Protein AF-A0A1I0M068-F1 (afdb_monomer_lite)

Secondary structure (DSSP, 8-state):
--SEEEEE-SSSS-SEEEEESSS--GGGGHHHHHHHHHHH--S-EEEEEE-HHHH-SSTTSEEEEEE-SS-EEEEEEEE-PPPHHHHHHHHHHHHH-GGGGGGSS--HHHHHHHHH-

Foldseek 3Di:
DQQWDKDQDPPDQWRIEIEGLALDDCLVPQPSVLVVCLVPAQAKTKYKYQNCQNPNPDQQRIWIFIDHRRGTDNVRIDRDDDDPVVVVVVLVVCLVVVVSNVRGPDDPVSSVVSPVD

Organism: NCBI:txid99656

Sequence (117 aa):
MKEIEIKKMNGIEYGYMVFLTSYLNPIANTKMLSENLREMVKEPTNIIFDLLLANGDSFNRFAKGFFDGEKIDINSIEIVDADTDIKNESYKYYKIHKKYLSKSVLSFGEASNFILN

pLDDT: mean 91.73, std 6.75, range [59.06, 97.56]

Radius of gyration: 13.39 Å; chains: 1; bounding box: 28×24×36 Å

Structure (mmCIF, N/CA/C/O backbone):
data_AF-A0A1I0M068-F1
#
_entry.id   AF-A0A1I0M068-F1
#
loop_
_atom_site.group_PDB
_atom_site.id
_atom_site.type_symbol
_atom_site.label_atom_id
_atom_site.label_alt_id
_atom_site.label_comp_id
_atom_site.label_asym_id
_atom_site.label_entity_id
_atom_site.label_seq_id
_atom_site.pdbx_PDB_ins_code
_atom_site.Cartn_x
_atom_site.Cartn_y
_atom_site.Cartn_z
_atom_site.occupancy
_atom_site.B_iso_or_equiv
_atom_site.auth_seq_id
_atom_site.auth_comp_id
_atom_site.auth_asym_id
_atom_site.auth_atom_id
_atom_site.pdbx_PDB_model_num
ATOM 1 N N . MET A 1 1 ? 15.212 3.544 7.499 1.00 59.06 1 MET A N 1
ATOM 2 C CA . MET A 1 1 ? 14.374 4.324 6.554 1.00 59.06 1 MET A CA 1
ATOM 3 C C . MET A 1 1 ? 12.937 3.887 6.777 1.00 59.06 1 MET A C 1
ATOM 5 O O . MET A 1 1 ? 12.752 2.746 7.173 1.00 59.06 1 MET A O 1
ATOM 9 N N . LYS A 1 2 ? 11.946 4.766 6.603 1.00 74.38 2 LYS A N 1
ATOM 10 C CA . LYS A 1 2 ? 10.535 4.390 6.769 1.00 74.38 2 LYS A CA 1
ATOM 11 C C . LYS A 1 2 ? 10.100 3.564 5.550 1.00 74.38 2 LYS A C 1
ATOM 13 O O . LYS A 1 2 ? 10.270 4.032 4.427 1.00 74.38 2 LYS A O 1
ATOM 18 N N . GLU A 1 3 ? 9.600 2.346 5.764 1.00 86.19 3 GLU A N 1
ATOM 19 C CA . GLU A 1 3 ? 9.192 1.421 4.682 1.00 86.19 3 GLU A CA 1
ATOM 20 C C . GLU A 1 3 ? 7.895 1.852 3.981 1.00 86.19 3 GLU A C 1
ATOM 22 O O . GLU A 1 3 ? 7.593 1.407 2.873 1.00 86.19 3 GLU A O 1
ATOM 27 N N . ILE A 1 4 ? 7.137 2.747 4.619 1.00 92.31 4 ILE A N 1
ATOM 28 C CA . ILE A 1 4 ? 5.868 3.255 4.111 1.00 92.31 4 ILE A CA 1
ATOM 29 C C . ILE A 1 4 ? 5.748 4.766 4.282 1.00 92.31 4 ILE A C 1
ATOM 31 O O . ILE A 1 4 ? 6.335 5.360 5.188 1.00 92.31 4 ILE A O 1
ATOM 35 N N . GLU A 1 5 ? 4.903 5.362 3.456 1.00 94.06 5 GLU A N 1
ATOM 36 C CA . GLU A 1 5 ? 4.442 6.743 3.556 1.00 94.06 5 GLU A CA 1
ATOM 37 C C . GLU A 1 5 ? 2.913 6.747 3.609 1.00 94.06 5 GLU A C 1
ATOM 39 O O . GLU A 1 5 ? 2.257 5.958 2.930 1.00 94.06 5 GLU A O 1
ATOM 44 N N . ILE A 1 6 ? 2.335 7.614 4.439 1.00 93.94 6 ILE A N 1
ATOM 45 C CA . ILE A 1 6 ? 0.892 7.634 4.711 1.00 93.94 6 ILE A CA 1
ATOM 46 C C . ILE A 1 6 ? 0.340 8.986 4.279 1.00 93.94 6 ILE A C 1
ATOM 48 O O . ILE A 1 6 ? 0.807 10.031 4.736 1.00 93.94 6 ILE A O 1
ATOM 52 N N . LYS A 1 7 ? -0.682 8.973 3.425 1.00 94.25 7 LYS A N 1
ATOM 53 C CA . LYS A 1 7 ? -1.362 10.175 2.940 1.00 94.25 7 LYS A CA 1
ATOM 54 C C . LYS A 1 7 ? -2.825 10.148 3.357 1.00 94.25 7 LYS A C 1
ATOM 56 O O . LYS A 1 7 ? -3.513 9.158 3.130 1.00 94.25 7 LYS A O 1
ATOM 61 N N . LYS A 1 8 ? -3.312 11.247 3.936 1.00 93.69 8 LYS A 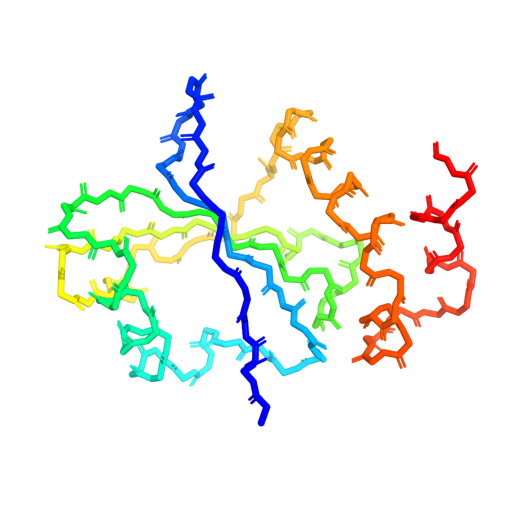N 1
ATOM 62 C CA . LYS A 1 8 ? -4.746 11.436 4.184 1.00 93.69 8 LYS A CA 1
ATOM 63 C C . LYS A 1 8 ? -5.476 11.642 2.858 1.00 93.69 8 LYS A C 1
ATOM 65 O O . LYS A 1 8 ? -5.032 12.438 2.028 1.00 93.69 8 LYS A O 1
ATOM 70 N N . MET A 1 9 ? -6.590 10.949 2.687 1.00 91.88 9 MET A N 1
ATOM 71 C CA . MET A 1 9 ? -7.446 11.025 1.508 1.00 91.88 9 MET A CA 1
ATOM 72 C C . MET A 1 9 ? -8.695 11.838 1.869 1.00 91.88 9 MET A C 1
ATOM 74 O O . MET A 1 9 ? -9.263 11.670 2.946 1.00 91.88 9 MET A O 1
ATOM 78 N N . ASN A 1 10 ? -9.096 12.769 1.002 1.00 83.88 10 ASN A N 1
ATOM 79 C CA . ASN A 1 10 ? -10.265 13.622 1.225 1.00 83.88 10 ASN A CA 1
ATOM 80 C C . ASN A 1 10 ? -11.327 13.305 0.170 1.00 83.88 10 ASN A C 1
ATOM 82 O O . ASN A 1 10 ? -11.020 13.358 -1.017 1.00 83.88 10 ASN A O 1
ATOM 86 N N . GLY A 1 11 ? -12.565 13.040 0.599 1.00 70.69 11 GLY A N 1
ATOM 87 C CA . GLY A 1 11 ? -13.704 12.855 -0.311 1.00 70.69 11 GLY A CA 1
ATOM 88 C C . GLY A 1 11 ? -13.749 11.508 -1.041 1.00 70.69 11 GLY A C 1
ATOM 89 O O . GLY A 1 11 ? -14.377 11.425 -2.088 1.00 70.69 11 GLY A O 1
ATOM 90 N N . ILE A 1 12 ? -13.087 10.478 -0.507 1.00 74.38 12 ILE A N 1
ATOM 91 C CA . ILE A 1 12 ? -13.020 9.120 -1.072 1.00 74.38 12 ILE A CA 1
ATOM 92 C C . ILE A 1 12 ? -13.415 8.126 0.037 1.00 74.38 12 ILE A C 1
ATOM 94 O O . ILE A 1 12 ? -13.391 8.482 1.215 1.00 74.38 12 ILE A O 1
ATOM 98 N N . GLU A 1 13 ? -13.779 6.892 -0.322 1.00 81.75 13 GLU A N 1
ATOM 99 C CA . GLU A 1 13 ? -14.171 5.812 0.606 1.00 81.75 13 GLU A CA 1
ATOM 100 C C . GLU A 1 13 ? -13.128 5.529 1.709 1.00 81.75 13 GLU A C 1
ATOM 102 O O . GLU A 1 13 ? -13.477 5.150 2.829 1.00 81.75 13 GLU A O 1
ATOM 107 N N . TYR A 1 14 ? -11.845 5.738 1.409 1.00 91.19 14 TYR A N 1
ATOM 108 C CA . TYR A 1 14 ? -10.731 5.502 2.326 1.00 91.19 14 TYR A CA 1
ATOM 109 C C . TYR A 1 14 ? -10.317 6.795 3.024 1.00 91.19 14 TYR A C 1
ATOM 111 O O . TYR A 1 14 ? -10.180 7.830 2.375 1.00 91.19 14 TYR A O 1
ATOM 119 N N . GLY A 1 15 ? -10.046 6.742 4.330 1.00 92.81 15 GLY A N 1
ATOM 120 C CA . GLY A 1 15 ? -9.521 7.897 5.065 1.00 92.81 15 GLY A CA 1
ATOM 121 C C . GLY A 1 15 ? -8.038 8.144 4.789 1.00 92.81 15 GLY A C 1
ATOM 122 O O . GLY A 1 15 ? -7.572 9.286 4.829 1.00 92.81 15 GLY A O 1
ATOM 123 N N . TYR A 1 16 ? -7.290 7.080 4.485 1.00 95.44 16 TYR A N 1
ATOM 124 C CA . TYR A 1 16 ? -5.852 7.137 4.236 1.00 95.44 16 TYR A CA 1
ATOM 125 C C . TYR A 1 16 ? -5.419 6.156 3.146 1.00 95.44 16 TYR A C 1
ATOM 127 O O . TYR A 1 16 ? -5.992 5.079 2.986 1.00 95.44 16 TYR A O 1
ATOM 135 N N . MET A 1 17 ? -4.354 6.530 2.441 1.00 95.94 17 MET A N 1
ATOM 136 C CA . MET A 1 17 ? -3.641 5.691 1.487 1.00 95.94 17 MET A CA 1
ATOM 137 C C . MET A 1 17 ? -2.206 5.472 1.962 1.00 95.94 17 MET A C 1
ATOM 139 O O . MET A 1 17 ? -1.525 6.418 2.372 1.00 95.94 17 MET A O 1
ATOM 143 N N . VAL A 1 18 ? -1.757 4.221 1.919 1.00 95.69 18 VAL A N 1
ATOM 144 C CA . VAL A 1 18 ? -0.413 3.794 2.315 1.00 95.69 18 VAL A CA 1
ATOM 145 C C . VAL A 1 18 ? 0.388 3.452 1.068 1.00 95.69 18 VAL A C 1
ATOM 147 O O . VAL A 1 18 ? 0.017 2.554 0.314 1.00 95.69 18 VAL A O 1
ATOM 150 N N . PHE A 1 19 ? 1.506 4.144 0.886 1.00 96.31 19 PHE A N 1
ATOM 151 C CA . PHE A 1 19 ? 2.450 3.931 -0.204 1.00 96.31 19 PHE A CA 1
ATOM 152 C C . PHE A 1 19 ? 3.694 3.219 0.298 1.00 96.31 19 PHE A C 1
ATOM 154 O O . PHE A 1 19 ? 4.223 3.552 1.359 1.00 96.31 19 PHE A O 1
ATOM 161 N N . LEU A 1 20 ? 4.203 2.281 -0.490 1.00 95.31 20 LEU A N 1
ATOM 162 C CA . LEU A 1 20 ? 5.485 1.639 -0.218 1.00 95.31 20 LEU A CA 1
ATOM 163 C C . LEU A 1 20 ? 6.638 2.547 -0.663 1.00 95.31 20 LEU A C 1
ATOM 165 O O . LEU A 1 20 ? 6.517 3.269 -1.659 1.00 95.31 20 LEU A O 1
ATOM 169 N N . THR A 1 21 ? 7.771 2.471 0.040 1.00 94.94 21 THR A N 1
ATOM 170 C CA . THR A 1 21 ? 9.033 3.140 -0.345 1.00 94.94 21 THR A CA 1
ATOM 171 C C . THR A 1 21 ? 10.104 2.166 -0.860 1.00 94.94 21 THR A C 1
ATOM 173 O O . THR A 1 21 ? 11.166 2.597 -1.328 1.00 94.94 21 THR A O 1
ATOM 176 N N . SER A 1 22 ? 9.824 0.860 -0.789 1.00 93.44 22 SER A N 1
ATOM 177 C CA . SER A 1 22 ? 10.661 -0.249 -1.251 1.00 93.44 22 SER A CA 1
ATOM 178 C C . SER A 1 22 ? 9.795 -1.450 -1.675 1.00 93.44 22 SER A C 1
ATOM 180 O O . SER A 1 22 ? 8.575 -1.425 -1.531 1.00 93.44 22 SER A O 1
ATOM 182 N N . TYR A 1 23 ? 10.420 -2.513 -2.181 1.00 91.75 23 TYR A N 1
ATOM 183 C CA . TYR A 1 23 ? 9.761 -3.778 -2.522 1.00 91.75 23 TYR A CA 1
ATOM 184 C C . TYR A 1 23 ? 9.263 -4.578 -1.304 1.00 91.75 23 TYR A C 1
ATOM 186 O O . TYR A 1 23 ? 8.618 -5.614 -1.471 1.00 91.75 23 TYR A O 1
ATOM 194 N N . LEU A 1 24 ? 9.576 -4.151 -0.076 1.00 90.12 24 LEU A N 1
ATOM 195 C CA . LEU A 1 24 ? 9.171 -4.862 1.131 1.00 90.12 24 LEU A CA 1
ATOM 196 C C . LEU A 1 24 ? 7.671 -4.679 1.373 1.00 90.12 24 LEU A C 1
ATOM 198 O O . LEU A 1 24 ? 7.192 -3.567 1.579 1.00 90.12 24 LEU A O 1
ATOM 202 N N . ASN A 1 25 ? 6.926 -5.785 1.372 1.00 85.31 25 ASN A N 1
ATOM 203 C CA . ASN A 1 25 ? 5.488 -5.754 1.607 1.00 85.31 25 ASN A CA 1
ATOM 204 C C . ASN A 1 25 ? 5.189 -5.532 3.108 1.00 85.31 25 ASN A C 1
ATOM 206 O O . ASN A 1 25 ? 5.453 -6.426 3.920 1.00 85.31 25 ASN A O 1
ATOM 210 N N . PRO A 1 26 ? 4.602 -4.384 3.504 1.00 78.88 26 PRO A N 1
ATOM 211 C CA . PRO A 1 26 ? 4.380 -4.056 4.910 1.00 78.88 26 PRO A CA 1
ATOM 212 C C . PRO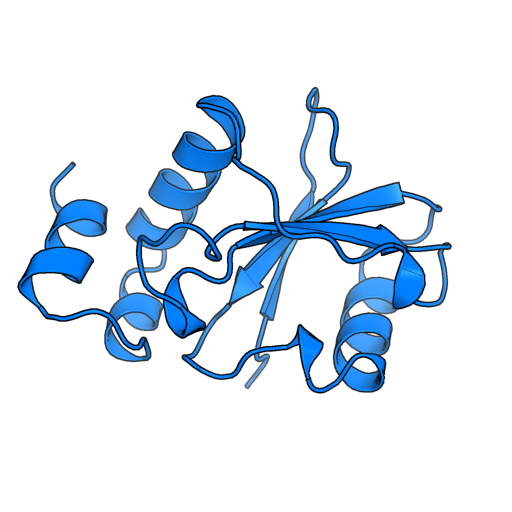 A 1 26 ? 3.274 -4.899 5.556 1.00 78.88 26 PRO A C 1
ATOM 214 O O . PRO A 1 26 ? 3.243 -5.015 6.780 1.00 78.88 26 PRO A O 1
ATOM 217 N N . ILE A 1 27 ? 2.398 -5.533 4.764 1.00 82.75 27 ILE A N 1
ATOM 218 C CA . ILE A 1 27 ? 1.339 -6.418 5.274 1.00 82.75 27 ILE A CA 1
ATOM 219 C C . ILE A 1 27 ? 1.944 -7.653 5.958 1.00 82.75 27 ILE A C 1
ATOM 221 O O . ILE A 1 27 ? 1.368 -8.173 6.911 1.00 82.75 27 ILE A O 1
ATOM 225 N N . ALA A 1 28 ? 3.151 -8.075 5.560 1.00 81.88 28 ALA A N 1
ATOM 226 C CA . ALA A 1 28 ? 3.869 -9.168 6.216 1.00 81.88 28 ALA A CA 1
ATOM 227 C C . ALA A 1 28 ? 4.294 -8.837 7.663 1.00 81.88 28 ALA A C 1
ATOM 229 O O . ALA A 1 28 ? 4.586 -9.745 8.439 1.00 81.88 28 ALA A O 1
ATOM 230 N N . ASN A 1 29 ? 4.321 -7.553 8.043 1.00 85.62 29 ASN A N 1
ATOM 231 C CA . ASN A 1 29 ? 4.633 -7.097 9.395 1.00 85.62 29 ASN A CA 1
ATOM 232 C C . ASN A 1 29 ? 3.572 -6.103 9.893 1.00 85.62 29 ASN A C 1
ATOM 234 O O . ASN A 1 29 ? 3.803 -4.896 10.015 1.00 85.62 29 ASN A O 1
ATOM 238 N N . THR A 1 30 ? 2.395 -6.637 10.222 1.00 85.00 30 THR A N 1
ATOM 239 C CA . THR A 1 30 ? 1.241 -5.860 10.704 1.00 85.00 30 THR A CA 1
ATOM 240 C C . THR A 1 30 ? 1.522 -5.068 11.980 1.00 85.00 30 THR A C 1
ATOM 242 O O . THR A 1 30 ? 0.906 -4.021 12.189 1.00 85.00 30 THR A O 1
ATOM 245 N N . LYS A 1 31 ? 2.475 -5.510 12.813 1.00 89.00 31 LYS A N 1
ATOM 246 C CA . LYS A 1 31 ? 2.915 -4.770 14.003 1.00 89.00 31 LYS A CA 1
ATOM 247 C C . LYS A 1 31 ? 3.579 -3.450 13.610 1.00 89.00 31 LYS A C 1
ATOM 249 O O . LYS A 1 31 ? 3.104 -2.397 14.022 1.00 89.00 31 LYS A O 1
ATOM 254 N N . MET A 1 32 ? 4.613 -3.504 12.768 1.00 88.06 32 MET A N 1
ATOM 255 C CA . MET A 1 32 ? 5.304 -2.305 12.276 1.00 88.06 32 MET A CA 1
ATOM 256 C C . MET A 1 32 ? 4.343 -1.381 11.520 1.00 88.06 32 MET A C 1
ATOM 258 O O . MET A 1 32 ? 4.396 -0.160 11.658 1.00 88.06 32 MET A O 1
ATOM 262 N N . LEU A 1 33 ? 3.444 -1.953 10.720 1.00 89.12 33 LEU A N 1
ATOM 263 C CA . LEU A 1 33 ? 2.442 -1.186 9.989 1.00 89.12 33 LEU A CA 1
ATOM 264 C C . LEU A 1 33 ? 1.479 -0.451 10.937 1.00 89.12 33 LEU A C 1
ATOM 266 O O . LEU A 1 33 ? 1.226 0.737 10.750 1.00 89.12 33 LEU A O 1
ATOM 270 N N . SER A 1 34 ? 1.007 -1.126 11.989 1.00 92.88 34 SER A N 1
ATOM 271 C CA . SER A 1 34 ? 0.152 -0.522 13.018 1.00 92.88 34 SER A CA 1
ATOM 272 C C . SER A 1 34 ? 0.875 0.588 13.782 1.00 92.88 34 SER A C 1
ATOM 274 O O . SER A 1 34 ? 0.294 1.646 13.995 1.00 92.88 34 SER A O 1
ATOM 276 N N . GLU A 1 35 ? 2.145 0.389 14.150 1.00 91.88 35 GLU A N 1
ATOM 277 C CA . GLU A 1 35 ? 2.969 1.409 14.820 1.00 91.88 35 GLU A CA 1
ATOM 278 C C . GLU A 1 35 ? 3.085 2.683 13.969 1.00 91.88 35 GLU A C 1
ATOM 280 O O . GLU A 1 35 ? 2.786 3.773 14.452 1.00 91.88 35 GLU A O 1
ATOM 285 N N . ASN A 1 36 ? 3.407 2.547 12.677 1.00 90.69 36 ASN A N 1
ATOM 286 C CA . ASN A 1 36 ? 3.480 3.687 11.757 1.00 90.69 36 ASN A CA 1
ATOM 287 C C . ASN A 1 36 ? 2.129 4.405 11.576 1.00 90.69 36 ASN A C 1
ATOM 289 O O . ASN A 1 36 ? 2.104 5.619 11.370 1.00 90.69 36 ASN A O 1
ATOM 293 N N . LEU A 1 37 ? 1.013 3.670 11.616 1.00 91.56 37 LEU A N 1
ATOM 294 C CA . LEU A 1 37 ? -0.327 4.239 11.469 1.00 91.56 37 LEU A CA 1
ATOM 295 C C . LEU A 1 37 ? -0.779 4.997 12.716 1.00 91.56 37 LEU A C 1
ATOM 297 O O . LEU A 1 37 ? -1.260 6.116 12.567 1.00 91.56 37 LEU A O 1
ATOM 301 N N . ARG A 1 38 ? -0.558 4.466 13.929 1.00 92.25 38 ARG A N 1
ATOM 302 C CA . ARG A 1 38 ? -0.918 5.141 15.198 1.00 92.25 38 ARG A CA 1
ATOM 303 C C . ARG A 1 38 ? -0.296 6.524 15.341 1.00 92.25 38 ARG A C 1
ATOM 305 O O . ARG A 1 38 ? -0.864 7.394 16.002 1.00 92.25 38 ARG A O 1
ATOM 312 N N . GLU A 1 39 ? 0.880 6.747 14.757 1.00 89.38 39 GLU A N 1
ATOM 313 C CA . GLU A 1 39 ? 1.530 8.061 14.767 1.00 89.38 39 GLU A CA 1
ATOM 314 C C . GLU A 1 39 ? 0.695 9.123 14.030 1.00 89.38 39 GLU A C 1
ATOM 316 O O . GLU A 1 39 ? 0.645 10.271 14.468 1.00 89.38 39 GLU A O 1
ATOM 321 N N . MET A 1 40 ? -0.008 8.732 12.960 1.00 86.94 40 MET A N 1
ATOM 322 C CA . MET A 1 40 ? -0.637 9.636 11.983 1.00 86.94 40 MET A CA 1
ATOM 323 C C . MET A 1 40 ? -2.171 9.567 11.946 1.00 86.94 40 MET A C 1
ATOM 325 O O . MET A 1 40 ? -2.828 10.520 11.521 1.00 86.94 40 MET A O 1
ATOM 329 N N . VAL A 1 41 ? -2.746 8.440 12.357 1.00 90.31 41 VAL A N 1
ATOM 330 C CA . VAL A 1 41 ? -4.172 8.116 12.284 1.00 90.31 41 VAL A CA 1
ATOM 331 C C . VAL A 1 41 ? -4.669 7.909 13.707 1.00 90.31 41 VAL A C 1
ATOM 333 O O . VAL A 1 41 ? -4.145 7.066 14.428 1.00 90.31 41 VAL A O 1
ATOM 336 N N . LYS A 1 42 ? -5.638 8.724 14.132 1.00 86.75 42 LYS A N 1
ATOM 337 C CA . LYS A 1 42 ? -6.175 8.700 15.504 1.00 86.75 42 LYS A CA 1
ATOM 338 C C . LYS A 1 42 ? -7.577 8.116 15.598 1.00 86.75 42 LYS A C 1
ATOM 340 O O . LYS A 1 42 ? -7.962 7.647 16.658 1.00 86.75 42 LYS A O 1
ATOM 345 N N . GLU A 1 43 ? -8.303 8.122 14.487 1.00 91.62 43 GLU A N 1
ATOM 346 C CA . GLU A 1 43 ? -9.683 7.660 14.424 1.00 91.62 43 GLU A CA 1
ATOM 347 C C . GLU A 1 43 ? -9.775 6.340 13.652 1.00 91.62 43 GLU A C 1
ATOM 349 O O . GLU A 1 43 ? -8.999 6.139 12.706 1.00 91.62 43 GLU A O 1
ATOM 354 N N . PRO A 1 44 ? -10.736 5.466 13.999 1.00 95.38 44 PRO A N 1
ATOM 355 C CA . PRO A 1 44 ? -11.012 4.271 13.223 1.00 95.38 44 PRO A CA 1
ATOM 356 C C . PRO A 1 44 ? -11.358 4.615 11.770 1.00 95.38 44 PRO A C 1
ATOM 358 O O . PRO A 1 44 ? -12.167 5.508 11.506 1.00 95.38 44 PRO A O 1
ATOM 361 N N . THR A 1 45 ? -10.744 3.932 10.806 1.00 95.38 45 THR A N 1
ATOM 362 C CA . THR A 1 45 ? -10.899 4.285 9.391 1.00 95.38 45 THR A CA 1
ATOM 363 C C . THR A 1 45 ? -10.515 3.156 8.440 1.00 95.38 45 THR A C 1
ATOM 365 O O . THR A 1 45 ? -9.681 2.304 8.754 1.00 95.38 45 THR A O 1
ATOM 368 N N . ASN A 1 46 ? -11.103 3.184 7.242 1.00 95.88 46 ASN A N 1
ATOM 369 C CA . ASN A 1 46 ? -10.679 2.342 6.132 1.00 95.88 46 ASN A CA 1
ATOM 370 C C . ASN A 1 46 ? -9.401 2.904 5.507 1.00 95.88 46 ASN A C 1
ATOM 372 O O . ASN A 1 46 ? -9.277 4.107 5.255 1.00 95.88 46 ASN A O 1
ATOM 376 N N . ILE A 1 47 ? -8.470 2.008 5.215 1.00 95.62 47 ILE A N 1
ATOM 377 C CA . ILE A 1 47 ? -7.173 2.295 4.616 1.00 95.62 47 ILE A CA 1
ATOM 378 C C . ILE A 1 47 ? -7.060 1.512 3.319 1.00 95.62 47 ILE A C 1
ATOM 380 O O . ILE A 1 47 ? -7.452 0.348 3.262 1.00 95.62 47 ILE A O 1
ATOM 384 N N . ILE A 1 48 ? -6.471 2.136 2.304 1.00 96.88 48 ILE A N 1
ATOM 385 C CA . ILE A 1 48 ? -6.039 1.454 1.087 1.00 96.88 48 ILE A CA 1
ATOM 386 C C . ILE A 1 48 ? -4.512 1.425 1.002 1.00 96.88 48 ILE A C 1
ATOM 388 O O . ILE A 1 48 ? -3.831 2.427 1.216 1.00 96.88 48 ILE A O 1
ATOM 392 N N . PHE A 1 49 ? -3.966 0.255 0.710 1.00 96.75 49 PHE A N 1
ATOM 393 C CA . PHE A 1 49 ? -2.554 0.001 0.476 1.00 96.75 49 PHE A CA 1
ATOM 394 C C . PHE A 1 49 ? -2.301 -0.042 -1.022 1.00 96.75 49 PHE A C 1
ATOM 396 O O . PHE A 1 49 ? -2.981 -0.765 -1.750 1.00 96.75 49 PHE A O 1
ATOM 403 N N . ASP A 1 50 ? -1.286 0.685 -1.467 1.00 96.75 50 ASP A N 1
ATOM 404 C CA . ASP A 1 50 ? -0.763 0.590 -2.820 1.00 96.75 50 ASP A CA 1
ATOM 405 C C . ASP A 1 50 ? 0.554 -0.175 -2.822 1.00 96.75 50 ASP A C 1
ATOM 407 O O . ASP A 1 50 ? 1.628 0.375 -2.576 1.00 96.75 50 ASP A O 1
ATOM 411 N N . LEU A 1 51 ? 0.451 -1.471 -3.096 1.00 96.75 51 LEU A N 1
ATOM 412 C CA . LEU A 1 51 ? 1.548 -2.430 -3.083 1.00 96.75 51 LEU A CA 1
ATOM 413 C C . LEU A 1 51 ? 2.323 -2.449 -4.406 1.00 96.75 51 LEU A C 1
ATOM 415 O O . LEU A 1 51 ? 3.052 -3.411 -4.650 1.00 96.75 51 LEU A O 1
ATOM 419 N N . LEU A 1 52 ? 2.208 -1.411 -5.248 1.00 96.88 52 LEU A N 1
ATOM 420 C CA . LEU A 1 52 ? 2.876 -1.321 -6.553 1.00 96.88 52 LEU A CA 1
ATOM 421 C C . LEU A 1 52 ? 4.347 -1.735 -6.486 1.00 96.88 52 LEU A C 1
ATOM 423 O O . LEU A 1 52 ? 4.823 -2.484 -7.335 1.00 96.88 52 LEU A O 1
ATOM 427 N N . LEU A 1 53 ? 5.081 -1.266 -5.472 1.00 96.69 53 LEU A N 1
ATOM 428 C CA . LEU A 1 53 ? 6.516 -1.529 -5.415 1.00 96.69 53 LEU A CA 1
ATOM 429 C C . LEU A 1 53 ? 6.865 -2.981 -5.071 1.00 96.69 53 LEU A C 1
ATOM 431 O O . LEU A 1 53 ? 7.959 -3.425 -5.417 1.00 96.69 53 LEU A O 1
ATOM 435 N N . ALA A 1 54 ? 5.962 -3.703 -4.407 1.00 95.56 54 ALA A N 1
ATOM 436 C CA . ALA A 1 54 ? 6.142 -5.102 -4.023 1.00 95.56 54 ALA A CA 1
ATOM 437 C C . ALA A 1 54 ? 5.539 -6.077 -5.046 1.00 95.56 54 ALA A C 1
ATOM 439 O O . ALA A 1 54 ? 6.094 -7.151 -5.258 1.00 95.56 54 ALA A O 1
ATOM 440 N N . ASN A 1 55 ? 4.424 -5.702 -5.681 1.00 96.19 55 ASN A N 1
ATOM 441 C CA . ASN A 1 55 ? 3.614 -6.602 -6.507 1.00 96.19 55 ASN A CA 1
ATOM 442 C C . ASN A 1 55 ? 3.571 -6.214 -7.995 1.00 96.19 55 ASN A C 1
ATOM 444 O O . ASN A 1 55 ? 3.045 -6.972 -8.810 1.00 96.19 55 ASN A O 1
ATOM 448 N N . GLY A 1 56 ? 4.111 -5.054 -8.365 1.00 95.06 56 GLY A N 1
ATOM 449 C CA . GLY A 1 56 ? 3.999 -4.513 -9.715 1.00 95.06 56 GLY A CA 1
ATOM 450 C C . GLY A 1 56 ? 2.593 -4.001 -10.037 1.00 95.06 56 GLY A C 1
ATOM 451 O O . GLY A 1 56 ? 1.737 -3.877 -9.158 1.00 95.06 56 GLY A O 1
ATOM 452 N N . ASP A 1 57 ? 2.356 -3.676 -11.309 1.00 94.31 57 ASP A N 1
ATOM 453 C CA . ASP A 1 57 ? 1.031 -3.270 -11.788 1.00 94.31 57 ASP A CA 1
ATOM 454 C C . ASP A 1 57 ? 0.182 -4.502 -12.122 1.00 94.31 57 ASP A C 1
ATOM 456 O O . ASP A 1 57 ? 0.032 -4.907 -13.273 1.00 94.31 57 ASP A O 1
ATOM 460 N N . SER A 1 58 ? -0.287 -5.169 -11.071 1.00 93.94 58 SER A N 1
ATOM 461 C CA . SER A 1 58 ? -0.919 -6.484 -11.140 1.00 93.94 58 SER A CA 1
ATOM 462 C C . SER A 1 58 ? -2.209 -6.544 -10.315 1.00 93.94 58 SER A C 1
ATOM 464 O O . SER A 1 58 ? -2.544 -5.627 -9.563 1.00 93.94 58 SER A O 1
ATOM 466 N N . PHE A 1 59 ? -2.958 -7.644 -10.448 1.00 94.56 59 PHE A N 1
ATOM 467 C CA . PHE A 1 59 ? -4.271 -7.811 -9.810 1.00 94.56 59 PHE A CA 1
ATOM 468 C C . PHE A 1 59 ? -4.237 -7.726 -8.275 1.00 94.56 59 PHE A C 1
ATOM 470 O O . PHE A 1 59 ? -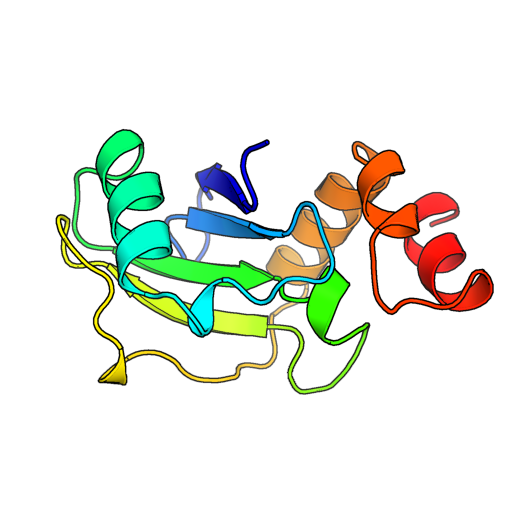5.258 -7.449 -7.658 1.00 94.56 59 PHE A O 1
ATOM 477 N N . ASN A 1 60 ? -3.082 -7.971 -7.650 1.00 94.75 60 ASN A N 1
ATOM 478 C CA . ASN A 1 60 ? -2.887 -7.894 -6.203 1.00 94.75 60 ASN A CA 1
ATOM 479 C C . ASN A 1 60 ? -2.125 -6.631 -5.771 1.00 94.75 60 ASN A C 1
ATOM 481 O O . ASN A 1 60 ? -1.541 -6.604 -4.687 1.00 94.75 60 ASN A O 1
ATOM 485 N N . ARG A 1 61 ? -2.118 -5.581 -6.602 1.00 96.12 61 ARG A N 1
ATOM 486 C CA . ARG A 1 61 ? -1.498 -4.288 -6.288 1.00 96.12 61 ARG A CA 1
ATOM 487 C C . ARG A 1 61 ? -2.201 -3.557 -5.153 1.00 96.12 61 ARG A C 1
ATOM 489 O O . ARG A 1 61 ? -1.527 -3.017 -4.284 1.00 96.12 61 ARG A O 1
ATOM 496 N N . PHE A 1 62 ? -3.528 -3.503 -5.162 1.00 97.56 62 PHE A N 1
ATOM 497 C CA . PHE A 1 62 ? -4.272 -2.772 -4.143 1.00 97.56 62 PHE A CA 1
ATOM 498 C C . PHE A 1 62 ? -4.874 -3.730 -3.126 1.00 97.56 62 PHE A C 1
ATOM 500 O O . PHE A 1 62 ? -5.437 -4.768 -3.471 1.00 97.56 62 PHE A O 1
ATOM 507 N N . ALA A 1 63 ? -4.759 -3.358 -1.858 1.00 97.12 63 ALA A N 1
ATOM 508 C CA . ALA A 1 63 ? -5.454 -4.014 -0.765 1.00 97.12 63 ALA A CA 1
ATOM 509 C C . ALA A 1 63 ? -6.161 -2.952 0.067 1.00 97.12 63 ALA A C 1
ATOM 511 O O . ALA A 1 63 ? -5.631 -1.855 0.217 1.00 97.12 63 ALA A O 1
ATOM 512 N N . LYS A 1 64 ? -7.310 -3.260 0.652 1.00 96.25 64 LYS A N 1
ATOM 513 C CA . LYS A 1 64 ? -7.900 -2.421 1.700 1.00 96.25 64 LYS A CA 1
ATOM 514 C C . LYS A 1 64 ? -7.847 -3.130 3.040 1.00 96.25 64 LYS A C 1
ATOM 516 O O . LYS A 1 64 ? -7.691 -4.343 3.081 1.00 96.25 64 LYS A O 1
ATOM 521 N N . GLY A 1 65 ? -7.969 -2.369 4.115 1.00 95.69 65 GLY A N 1
ATOM 522 C CA . GLY A 1 65 ? -8.105 -2.879 5.472 1.00 95.69 65 GLY A CA 1
ATOM 523 C C . GLY A 1 65 ? -8.668 -1.818 6.407 1.00 95.69 65 GLY A C 1
ATOM 524 O O . GLY A 1 65 ? -8.749 -0.640 6.062 1.00 95.69 65 GLY A O 1
ATOM 525 N N . PHE A 1 66 ? -9.048 -2.238 7.603 1.00 96.50 66 PHE A N 1
ATOM 526 C CA . PHE A 1 66 ? -9.581 -1.390 8.654 1.00 96.50 66 PHE A CA 1
ATOM 527 C C . PHE A 1 66 ? -8.535 -1.173 9.746 1.00 96.50 66 PHE A C 1
ATOM 529 O O . PHE A 1 66 ? -7.905 -2.116 10.234 1.00 96.50 66 PHE A O 1
ATOM 536 N N . PHE A 1 67 ? -8.355 0.084 10.134 1.00 96.31 67 PHE A N 1
ATOM 537 C CA . PHE A 1 67 ? -7.558 0.484 11.284 1.00 96.31 67 PHE A CA 1
ATOM 538 C C . PHE A 1 67 ? -8.496 0.954 12.388 1.00 96.31 67 PHE A C 1
ATOM 540 O O . PHE A 1 67 ? -9.314 1.835 12.148 1.00 96.31 67 PHE A O 1
ATOM 547 N N . ASP A 1 68 ? -8.378 0.392 13.589 1.00 95.12 68 ASP A N 1
ATOM 548 C CA . ASP A 1 68 ? -9.303 0.650 14.704 1.00 95.12 68 ASP A CA 1
ATOM 549 C C . ASP A 1 68 ? -8.928 1.880 15.562 1.00 95.12 68 ASP A C 1
ATOM 551 O O . ASP A 1 68 ? -9.491 2.084 16.634 1.00 95.12 68 ASP A O 1
ATOM 555 N N . GLY A 1 69 ? -7.976 2.699 15.100 1.00 94.06 69 GLY A N 1
ATOM 556 C CA . GLY A 1 69 ? -7.364 3.790 15.872 1.00 94.06 69 GLY A CA 1
ATOM 557 C C . GLY A 1 69 ? -6.072 3.365 16.580 1.00 94.06 69 GLY A C 1
ATOM 558 O O . GLY A 1 69 ? -5.208 4.193 16.863 1.00 94.06 69 GLY A O 1
ATOM 559 N N . GLU A 1 70 ? -5.886 2.062 16.780 1.00 94.56 70 GLU A N 1
ATOM 560 C CA . GLU A 1 70 ? -4.713 1.474 17.405 1.00 94.56 70 GLU A CA 1
ATOM 561 C C . GLU A 1 70 ? -4.025 0.497 16.438 1.00 94.56 70 GLU A C 1
ATOM 563 O O . GLU A 1 70 ? -2.848 0.614 16.128 1.00 94.56 70 GLU A O 1
ATOM 568 N N . LYS A 1 71 ? -4.681 -0.521 15.916 1.00 95.12 71 LYS A N 1
ATOM 569 C CA . LYS A 1 71 ? -4.063 -1.539 15.056 1.00 95.12 71 LYS A CA 1
ATOM 570 C C . LYS A 1 71 ? -4.872 -1.753 13.793 1.00 95.12 71 LYS A C 1
ATOM 572 O O . LYS A 1 71 ? -6.065 -1.472 13.731 1.00 95.12 71 LYS A O 1
ATOM 577 N N . ILE A 1 72 ? -4.200 -2.291 12.783 1.00 94.69 72 ILE A N 1
ATOM 578 C CA . ILE A 1 72 ? -4.909 -2.891 11.657 1.00 94.69 72 ILE A CA 1
ATOM 579 C C . ILE A 1 72 ? -5.557 -4.190 12.121 1.00 94.69 72 ILE A C 1
ATOM 581 O O . ILE A 1 72 ? -4.897 -5.037 12.734 1.00 94.69 72 ILE A O 1
ATOM 585 N N . ASP A 1 73 ? -6.822 -4.374 11.760 1.00 95.25 73 ASP A N 1
ATOM 586 C CA . ASP A 1 73 ? -7.450 -5.687 11.786 1.00 95.25 73 ASP A CA 1
ATOM 587 C C . ASP A 1 73 ? -6.963 -6.511 10.588 1.00 95.25 73 ASP A C 1
ATOM 589 O O . ASP A 1 73 ? -7.341 -6.264 9.444 1.00 95.25 73 ASP A O 1
ATOM 593 N N . ILE A 1 74 ? -6.117 -7.510 10.840 1.00 91.75 74 ILE A N 1
ATOM 594 C CA . ILE A 1 74 ? -5.555 -8.363 9.785 1.00 91.75 74 ILE A CA 1
ATOM 595 C C . ILE A 1 74 ? -6.633 -9.116 8.995 1.00 91.75 74 ILE A C 1
ATOM 597 O O . ILE A 1 74 ? -6.446 -9.372 7.809 1.00 91.75 74 ILE A O 1
ATOM 601 N N . ASN A 1 75 ? -7.769 -9.432 9.624 1.00 94.88 75 ASN A N 1
ATOM 602 C CA . ASN A 1 75 ? -8.857 -10.164 8.973 1.00 94.88 75 ASN A CA 1
ATOM 603 C C . ASN A 1 75 ? -9.678 -9.274 8.035 1.00 94.88 75 ASN A C 1
ATOM 605 O O . ASN A 1 75 ? -10.432 -9.787 7.216 1.00 94.88 75 ASN A O 1
ATOM 609 N N . SER A 1 76 ? -9.526 -7.952 8.147 1.00 95.88 76 SER A N 1
ATOM 610 C CA . SER A 1 76 ? -10.151 -6.985 7.243 1.00 95.88 76 SER A CA 1
ATOM 611 C C . SER A 1 76 ? -9.334 -6.737 5.972 1.00 95.88 76 SER A C 1
ATOM 613 O O . SER A 1 76 ? -9.790 -6.001 5.098 1.00 95.88 76 SER A O 1
ATOM 615 N N . ILE A 1 77 ? -8.121 -7.302 5.877 1.00 95.81 77 ILE A N 1
ATOM 616 C CA . ILE A 1 77 ? -7.251 -7.091 4.724 1.00 95.81 77 ILE A CA 1
ATOM 617 C C . ILE A 1 77 ? -7.753 -7.920 3.548 1.00 95.81 77 ILE A C 1
ATOM 619 O O . ILE A 1 77 ? -7.714 -9.150 3.578 1.00 95.81 77 ILE A O 1
ATOM 623 N N . GLU A 1 78 ? -8.147 -7.242 2.478 1.00 96.31 78 GLU A N 1
ATOM 624 C CA . GLU A 1 78 ? -8.574 -7.884 1.240 1.00 96.31 78 GLU A CA 1
ATOM 625 C C . GLU A 1 78 ? -7.984 -7.190 0.012 1.00 96.31 78 GLU A C 1
ATOM 627 O O . GLU A 1 78 ? -7.844 -5.966 -0.026 1.00 96.31 78 GLU A O 1
ATOM 632 N N . ILE A 1 79 ? -7.618 -7.988 -0.995 1.00 97.25 79 ILE A N 1
ATOM 633 C CA . ILE A 1 79 ? -7.209 -7.484 -2.309 1.00 97.25 79 ILE A CA 1
ATOM 634 C C . ILE A 1 79 ? -8.437 -6.904 -3.005 1.00 97.25 79 ILE A C 1
ATOM 636 O O . ILE A 1 79 ? -9.485 -7.546 -3.045 1.00 97.25 79 ILE A O 1
ATOM 640 N N . VAL A 1 80 ? -8.297 -5.710 -3.573 1.00 96.69 80 VAL A N 1
ATOM 641 C CA . VAL A 1 80 ? -9.390 -5.001 -4.248 1.00 96.69 80 VAL A CA 1
ATOM 642 C C . VAL A 1 80 ? -8.937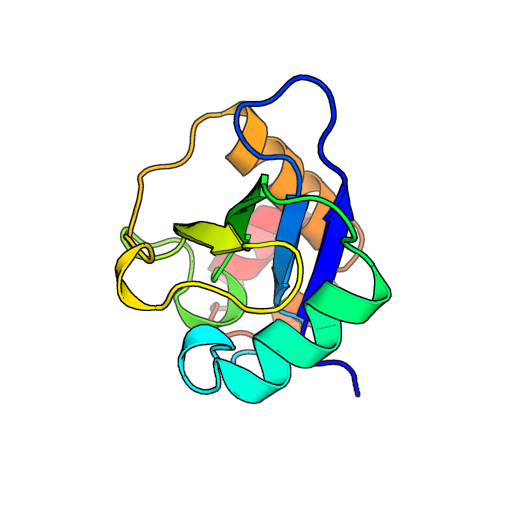 -4.453 -5.590 1.00 96.69 80 VAL A C 1
ATOM 644 O O . VAL A 1 80 ? -7.769 -4.112 -5.768 1.00 96.69 80 VAL A O 1
ATOM 647 N N . ASP A 1 81 ? -9.874 -4.323 -6.529 1.00 95.56 81 ASP A N 1
ATOM 648 C CA . ASP A 1 81 ? -9.650 -3.477 -7.697 1.00 95.56 81 ASP A CA 1
ATOM 649 C C . ASP A 1 81 ? -9.966 -2.030 -7.318 1.00 95.56 81 ASP A C 1
ATOM 651 O O . ASP A 1 81 ? -11.084 -1.701 -6.921 1.00 95.56 81 ASP A O 1
ATOM 655 N N . ALA A 1 82 ? -8.950 -1.177 -7.389 1.00 93.81 82 ALA A N 1
ATOM 656 C CA . ALA A 1 82 ? -9.082 0.229 -7.057 1.00 93.81 82 ALA A CA 1
ATOM 657 C C . ALA A 1 82 ? -9.766 1.002 -8.193 1.00 93.81 82 ALA A C 1
ATOM 659 O O . ALA A 1 82 ? -9.508 0.763 -9.378 1.00 93.81 82 ALA A O 1
ATOM 660 N N . ASP A 1 83 ? -10.594 1.980 -7.833 1.00 92.94 83 ASP A N 1
ATOM 661 C CA . ASP A 1 83 ? -11.193 2.887 -8.806 1.00 92.94 83 ASP A CA 1
ATOM 662 C C . ASP A 1 83 ? -10.153 3.813 -9.471 1.00 92.94 83 ASP A C 1
ATOM 664 O O . ASP A 1 83 ? -8.959 3.843 -9.140 1.00 92.94 83 ASP A O 1
ATOM 668 N N . THR A 1 84 ? -10.620 4.574 -10.459 1.00 92.75 84 THR A N 1
ATOM 669 C CA . THR A 1 84 ? -9.795 5.521 -11.215 1.00 92.75 84 THR A CA 1
ATOM 670 C C . THR A 1 84 ? -9.182 6.604 -10.327 1.00 92.75 84 THR A C 1
ATOM 672 O O . THR A 1 84 ? -8.054 7.024 -10.586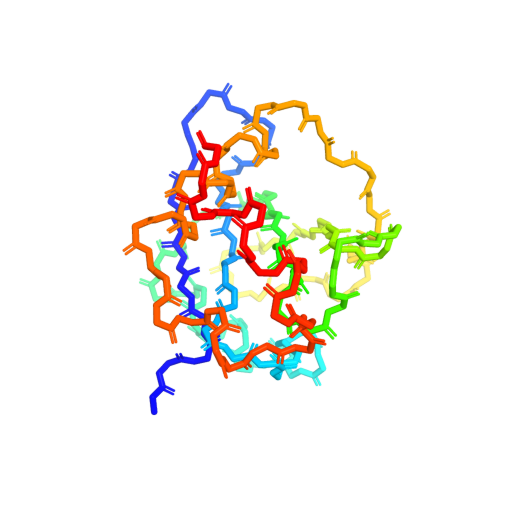 1.00 92.75 84 THR A O 1
ATOM 675 N N . ASP A 1 85 ? -9.866 7.046 -9.272 1.00 92.88 85 ASP A N 1
ATOM 676 C CA . ASP A 1 85 ? -9.385 8.126 -8.410 1.00 92.88 85 ASP A CA 1
ATOM 677 C C . ASP A 1 85 ? -8.223 7.656 -7.532 1.00 92.88 85 ASP A C 1
ATOM 679 O O . ASP A 1 85 ? -7.189 8.325 -7.459 1.00 92.88 85 ASP A O 1
ATOM 683 N N . ILE A 1 86 ? -8.318 6.458 -6.959 1.00 95.06 86 ILE A N 1
ATOM 684 C CA . ILE A 1 86 ? -7.239 5.829 -6.184 1.00 95.06 86 ILE A CA 1
ATOM 685 C C . ILE A 1 86 ? -6.030 5.551 -7.078 1.00 95.06 86 ILE A C 1
ATOM 687 O O . ILE A 1 86 ? -4.892 5.864 -6.711 1.00 95.06 86 ILE A O 1
ATOM 691 N N . LYS A 1 87 ? -6.263 5.017 -8.285 1.00 94.56 87 LYS A N 1
ATOM 692 C CA . LYS A 1 87 ? -5.201 4.803 -9.281 1.00 94.56 87 LYS A CA 1
ATOM 693 C C . LYS A 1 87 ? -4.523 6.128 -9.640 1.00 94.56 87 LYS A C 1
ATOM 695 O O . LYS A 1 87 ? -3.294 6.202 -9.630 1.00 94.56 87 LYS A O 1
ATOM 700 N N . ASN A 1 88 ? -5.286 7.194 -9.875 1.00 93.25 88 ASN A N 1
ATOM 701 C CA . ASN A 1 88 ? -4.750 8.524 -10.173 1.00 93.25 88 ASN A CA 1
ATOM 702 C C . ASN A 1 88 ? -3.926 9.103 -9.017 1.00 93.25 88 ASN A C 1
ATOM 704 O O . ASN A 1 88 ? -2.863 9.683 -9.250 1.00 93.25 88 ASN A O 1
ATOM 708 N N . GLU A 1 89 ? -4.380 8.953 -7.773 1.00 94.31 89 GLU A N 1
ATOM 709 C CA . GLU A 1 89 ? -3.628 9.402 -6.598 1.00 94.31 89 GLU A CA 1
ATOM 710 C C . GLU A 1 89 ? -2.307 8.647 -6.439 1.00 94.31 89 GLU A C 1
ATOM 712 O O . GLU A 1 89 ? -1.280 9.264 -6.134 1.00 94.31 89 GLU A O 1
ATOM 717 N N . SER A 1 90 ? -2.300 7.351 -6.748 1.00 94.94 90 SER A N 1
ATOM 718 C CA . SER A 1 90 ? -1.077 6.559 -6.837 1.00 94.94 90 SER A CA 1
ATOM 719 C C . SER A 1 90 ? -0.111 7.054 -7.909 1.00 94.94 90 SER A C 1
ATOM 721 O O . SER A 1 90 ? 1.062 7.314 -7.613 1.00 94.94 90 SER A O 1
ATOM 723 N N . TYR A 1 91 ? -0.592 7.254 -9.139 1.00 94.19 91 TYR A N 1
ATOM 724 C CA . TYR A 1 91 ? 0.239 7.769 -10.227 1.00 94.19 91 TYR A CA 1
ATOM 725 C C . TYR A 1 91 ? 0.874 9.107 -9.854 1.00 94.19 91 TYR A C 1
ATOM 727 O O . TYR A 1 91 ? 2.089 9.271 -9.977 1.00 94.19 91 TYR A O 1
ATOM 735 N N . LYS A 1 92 ? 0.082 10.047 -9.324 1.00 94.31 92 LYS A N 1
ATOM 736 C CA . LYS A 1 92 ? 0.589 11.345 -8.850 1.00 94.31 92 LYS A CA 1
ATOM 737 C C . LYS A 1 92 ? 1.669 11.168 -7.786 1.00 94.31 92 LYS A C 1
ATOM 739 O O . LYS A 1 92 ? 2.702 11.836 -7.852 1.00 94.31 92 LYS A O 1
ATOM 744 N N . TYR A 1 93 ? 1.452 10.274 -6.822 1.00 95.69 93 TYR A N 1
ATOM 745 C CA . TYR A 1 93 ? 2.410 10.025 -5.751 1.00 95.69 93 TYR A CA 1
ATOM 746 C C . TYR A 1 93 ? 3.755 9.527 -6.295 1.00 95.69 93 TYR A C 1
ATOM 748 O O . TYR A 1 93 ? 4.792 10.140 -6.017 1.00 95.69 93 TYR A O 1
ATOM 756 N N . TYR A 1 94 ? 3.760 8.469 -7.107 1.00 95.75 94 TYR A N 1
ATOM 757 C CA . TYR A 1 94 ? 5.002 7.881 -7.618 1.00 95.75 94 TYR A CA 1
ATOM 758 C C . TYR A 1 94 ? 5.683 8.724 -8.698 1.00 95.75 94 TYR A C 1
ATOM 760 O O . TYR A 1 94 ? 6.913 8.715 -8.792 1.00 95.75 94 TYR A O 1
ATOM 768 N N . LYS A 1 95 ? 4.928 9.551 -9.430 1.00 94.38 95 LYS A N 1
ATOM 769 C CA . LYS A 1 95 ? 5.486 10.567 -10.333 1.00 94.38 95 LYS A CA 1
ATOM 770 C C . LYS A 1 95 ? 6.295 11.626 -9.586 1.00 94.38 95 LYS A C 1
ATOM 772 O O . LYS A 1 95 ? 7.297 12.103 -10.113 1.00 94.38 95 LYS A O 1
ATOM 777 N N . ILE A 1 96 ? 5.905 11.982 -8.363 1.00 94.88 96 ILE A N 1
ATOM 778 C CA . ILE A 1 96 ? 6.679 12.889 -7.497 1.00 94.88 96 ILE A CA 1
ATOM 779 C C . ILE A 1 96 ? 7.846 12.136 -6.841 1.00 94.88 96 ILE A C 1
ATOM 781 O O . ILE A 1 96 ? 8.965 12.645 -6.770 1.00 94.88 96 ILE A O 1
ATOM 785 N N . HIS A 1 97 ? 7.621 10.892 -6.416 1.00 94.56 97 HIS A N 1
ATOM 786 C CA . HIS A 1 97 ? 8.583 10.084 -5.661 1.00 94.56 97 HIS A CA 1
ATOM 787 C C . HIS A 1 97 ? 9.301 9.034 -6.520 1.00 94.56 97 HIS A C 1
ATOM 789 O O . HIS A 1 97 ? 9.514 7.902 -6.083 1.00 94.56 97 HIS A O 1
ATOM 795 N N . LYS A 1 98 ? 9.748 9.414 -7.725 1.00 93.62 98 LYS A N 1
ATOM 796 C CA . LYS A 1 98 ? 10.349 8.493 -8.719 1.00 93.62 98 LYS A CA 1
ATOM 797 C C . LYS A 1 98 ? 11.504 7.651 -8.164 1.00 93.62 98 LYS A C 1
ATOM 799 O O . LYS A 1 98 ? 11.718 6.528 -8.604 1.00 93.62 98 LYS A O 1
ATOM 804 N N . LYS A 1 99 ? 12.223 8.165 -7.158 1.00 93.50 99 LYS A N 1
ATOM 805 C CA . LYS A 1 99 ? 13.310 7.458 -6.456 1.00 93.50 99 LYS A CA 1
ATOM 806 C C . LYS A 1 99 ? 12.883 6.145 -5.784 1.00 93.50 99 LYS A C 1
ATOM 808 O O . LYS A 1 99 ? 13.749 5.342 -5.459 1.00 93.50 99 LYS A O 1
ATOM 813 N N . TYR A 1 100 ? 11.594 5.947 -5.508 1.00 95.31 100 TYR A N 1
ATOM 814 C CA . TYR A 1 100 ? 11.093 4.696 -4.933 1.00 95.31 100 TYR A CA 1
ATOM 815 C C . TYR A 1 100 ? 10.842 3.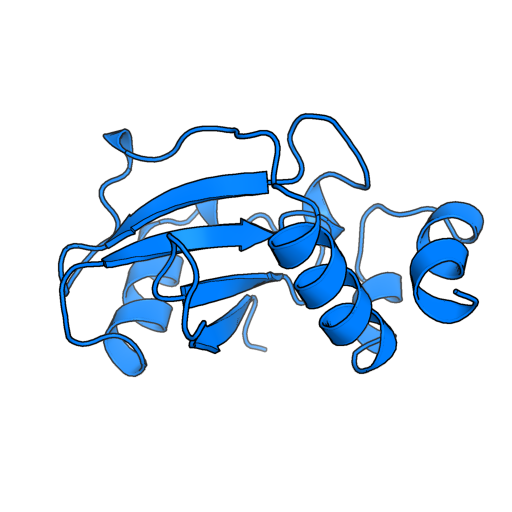631 -6.004 1.00 95.31 100 TYR A C 1
ATOM 817 O O . TYR A 1 100 ? 10.978 2.447 -5.716 1.00 95.31 100 TYR A O 1
ATOM 825 N N . LEU A 1 101 ? 10.587 4.028 -7.256 1.00 94.69 101 LEU A N 1
ATOM 826 C CA . LEU A 1 101 ? 10.386 3.092 -8.367 1.00 94.69 101 LEU A CA 1
ATOM 827 C C . LEU A 1 101 ? 11.640 2.249 -8.638 1.00 94.69 101 LEU A C 1
ATOM 829 O O . LEU A 1 101 ? 11.528 1.067 -8.937 1.00 94.69 101 LEU A O 1
ATOM 833 N N . SER A 1 102 ? 12.843 2.801 -8.445 1.00 92.75 102 SER A N 1
ATOM 834 C CA . SER A 1 102 ? 14.095 2.036 -8.567 1.00 92.75 102 SER A CA 1
ATOM 835 C C . SER A 1 102 ? 14.337 1.036 -7.430 1.00 92.75 102 SER A C 1
ATOM 837 O O . SER A 1 102 ? 15.283 0.256 -7.495 1.00 92.75 102 SER A O 1
ATOM 839 N N . LYS A 1 103 ? 13.505 1.057 -6.382 1.00 94.12 103 LYS A N 1
ATOM 840 C CA . LYS A 1 103 ? 13.542 0.127 -5.245 1.00 94.12 103 LYS A CA 1
ATOM 841 C C . LYS A 1 103 ? 12.401 -0.893 -5.294 1.00 94.12 103 LYS A C 1
ATOM 843 O O . LYS A 1 103 ? 12.099 -1.494 -4.267 1.00 94.12 103 LYS A O 1
ATOM 848 N N . SER A 1 104 ? 11.745 -1.034 -6.443 1.00 95.31 104 SER A N 1
ATOM 849 C CA . SER A 1 104 ? 10.581 -1.897 -6.636 1.00 95.31 104 SER A CA 1
ATOM 850 C C . SER A 1 104 ? 10.907 -3.177 -7.398 1.00 95.31 104 SER A C 1
ATOM 852 O O . SER A 1 104 ? 12.018 -3.348 -7.896 1.00 95.31 104 SER A O 1
ATOM 854 N N . VAL A 1 105 ? 9.906 -4.048 -7.521 1.00 96.12 105 VAL A N 1
ATOM 855 C CA . VAL A 1 105 ? 9.922 -5.206 -8.427 1.00 96.12 105 VAL A CA 1
ATOM 856 C C . VAL A 1 105 ? 9.684 -4.839 -9.899 1.00 96.12 105 VAL A C 1
ATOM 858 O O . VAL A 1 105 ? 9.792 -5.713 -10.755 1.00 96.12 105 VAL A O 1
ATOM 861 N N . LEU A 1 106 ? 9.346 -3.579 -10.206 1.00 95.81 106 LEU A N 1
ATOM 862 C CA . LEU A 1 106 ? 9.041 -3.140 -11.568 1.00 95.81 106 LEU A CA 1
ATOM 863 C C . LEU A 1 106 ? 10.282 -3.223 -12.461 1.00 95.81 106 LEU A C 1
ATOM 865 O O . LEU A 1 106 ? 11.378 -2.790 -12.093 1.00 95.81 106 LEU A O 1
ATOM 869 N N . SER A 1 107 ? 10.084 -3.685 -13.690 1.00 94.06 107 SER A N 1
ATOM 870 C CA . SER A 1 107 ? 11.057 -3.496 -14.759 1.00 94.06 107 SER A CA 1
ATOM 871 C C . SER A 1 107 ? 11.200 -2.014 -15.120 1.00 94.06 107 SER A C 1
ATOM 873 O O . SER A 1 107 ? 10.332 -1.181 -14.847 1.00 94.06 107 SER A O 1
ATOM 875 N N . PHE A 1 108 ? 12.292 -1.673 -15.809 1.00 90.25 108 PHE A N 1
ATOM 876 C CA . PHE A 1 108 ? 12.506 -0.315 -16.315 1.00 90.25 108 PHE A CA 1
ATOM 877 C C . PHE A 1 108 ? 11.340 0.178 -17.192 1.00 90.25 108 PHE A C 1
ATOM 879 O O . PHE A 1 108 ? 10.941 1.340 -17.093 1.00 90.25 108 PHE A O 1
ATOM 886 N N . GLY A 1 109 ? 10.773 -0.702 -18.026 1.00 92.00 109 GLY A N 1
ATOM 887 C CA . GLY A 1 109 ? 9.639 -0.363 -18.885 1.00 92.00 109 GLY A CA 1
ATOM 888 C C . GLY A 1 109 ? 8.385 -0.039 -18.075 1.00 92.00 109 GLY A C 1
ATOM 889 O O . GLY A 1 109 ? 7.772 1.004 -18.284 1.00 92.00 109 GLY A O 1
ATOM 890 N N . GLU A 1 110 ? 8.051 -0.873 -17.091 1.00 93.12 110 GLU A N 1
ATOM 891 C CA . GLU A 1 110 ? 6.877 -0.657 -16.236 1.00 93.12 110 GLU A CA 1
ATOM 892 C C . GLU A 1 110 ? 7.026 0.594 -15.366 1.00 93.12 110 GLU A C 1
ATOM 894 O O . GLU A 1 110 ? 6.106 1.407 -15.290 1.00 93.12 110 GLU A O 1
ATOM 899 N N . ALA A 1 111 ? 8.202 0.813 -14.768 1.00 93.06 111 ALA A N 1
ATOM 900 C CA . ALA A 1 111 ? 8.484 2.019 -13.991 1.00 93.06 111 ALA A CA 1
ATOM 901 C C . ALA A 1 111 ? 8.353 3.298 -14.837 1.00 93.06 111 ALA A C 1
ATOM 903 O O . ALA A 1 111 ? 7.889 4.328 -14.343 1.00 93.06 111 ALA A O 1
ATOM 904 N N . SER A 1 112 ? 8.712 3.238 -16.123 1.00 89.25 112 SER A N 1
ATOM 905 C CA . SER A 1 112 ? 8.618 4.383 -17.037 1.00 89.25 112 SER A CA 1
ATOM 906 C C . SER A 1 112 ? 7.175 4.856 -17.252 1.00 89.25 112 SER A C 1
ATOM 908 O O . SER A 1 112 ? 6.953 6.059 -17.419 1.00 89.25 112 SER A O 1
ATOM 910 N N . ASN A 1 113 ? 6.181 3.967 -17.137 1.00 88.62 113 ASN A N 1
ATOM 911 C CA . ASN A 1 113 ? 4.759 4.318 -17.262 1.00 88.62 113 ASN A CA 1
ATOM 912 C C . ASN A 1 113 ? 4.279 5.288 -16.170 1.00 88.62 113 ASN A C 1
ATOM 914 O O . ASN A 1 113 ? 3.339 6.044 -16.401 1.00 88.62 113 ASN A O 1
ATOM 918 N N . PHE A 1 114 ? 4.934 5.301 -15.007 1.00 87.31 114 PHE A N 1
ATOM 919 C CA . PHE A 1 114 ? 4.633 6.205 -13.887 1.00 87.31 114 PHE A CA 1
ATOM 920 C C . PHE A 1 114 ? 5.403 7.532 -13.962 1.00 87.31 114 PHE A C 1
ATOM 922 O O . PHE A 1 114 ? 5.182 8.443 -13.164 1.00 87.31 114 PHE A O 1
ATOM 929 N N . ILE A 1 115 ? 6.349 7.635 -14.895 1.00 82.94 115 ILE A N 1
ATOM 930 C CA . ILE A 1 115 ? 7.239 8.788 -15.051 1.00 82.94 115 ILE A CA 1
ATOM 931 C C . ILE A 1 115 ? 6.807 9.658 -16.232 1.00 82.94 115 ILE A C 1
ATOM 933 O O . ILE A 1 115 ? 6.911 10.885 -16.136 1.00 82.94 115 ILE A O 1
ATOM 937 N N . LEU A 1 116 ? 6.397 9.019 -17.331 1.00 73.62 116 LEU A N 1
ATOM 938 C CA . LEU A 1 116 ? 6.175 9.646 -18.635 1.00 73.62 116 LEU A CA 1
ATOM 939 C C . LEU A 1 116 ? 4.715 10.047 -18.894 1.00 73.62 116 LEU A C 1
ATOM 941 O O . LEU A 1 116 ? 4.493 10.970 -19.674 1.00 73.62 116 LEU A O 1
ATOM 945 N N . ASN A 1 117 ? 3.754 9.406 -18.222 1.00 59.06 117 ASN A N 1
ATOM 946 C CA . ASN A 1 117 ? 2.335 9.785 -18.229 1.00 59.06 117 ASN A CA 1
ATOM 947 C C . ASN A 1 117 ? 2.046 10.769 -17.087 1.00 59.06 117 ASN A C 1
ATOM 949 O O . ASN A 1 117 ? 1.304 11.756 -17.265 1.00 59.06 117 ASN A O 1
#

InterPro domains:
  IPR031834 Antitoxin RnlB/LsoB [PF15933] (16-107)